Protein AF-A0A1W9V8L2-F1 (afdb_monomer_lite)

pLDDT: mean 92.67, std 13.53, range [39.84, 98.75]

Foldseek 3Di:
DPDDPLVVQLVVCLVPLVVGDPVSSVSNLVSVLVVVLVCVVVVNDDPVPDDQVSCVVVPNPDPVSSVVVSCVVVVPDDPPDD

Secondary structure (DSSP, 8-state):
----HHHHHHHHHTTSTTSS-GGGHHHHHHHHHHHHHHHHHTTSS-GGGS-HHHHHHTT--SHHHHHHHHHHHTT-------

Radius of gyration: 14.5 Å; chains: 1; bounding box: 40×32×37 Å

Structure (mmCIF, N/CA/C/O backbone):
data_AF-A0A1W9V8L2-F1
#
_entry.id   AF-A0A1W9V8L2-F1
#
loop_
_atom_site.group_PDB
_atom_site.id
_atom_site.type_symbol
_atom_site.label_atom_id
_atom_site.label_alt_id
_atom_site.label_comp_id
_atom_site.label_asym_id
_atom_site.label_entity_id
_atom_site.label_seq_id
_atom_site.pdbx_PDB_ins_code
_atom_site.Cartn_x
_atom_site.Cartn_y
_atom_site.Cartn_z
_atom_site.occupancy
_atom_site.B_iso_or_equiv
_atom_site.auth_seq_id
_atom_site.auth_comp_id
_atom_site.auth_asym_id
_atom_site.auth_atom_id
_atom_site.pdbx_PDB_model_num
ATOM 1 N N . TRP A 1 1 ? 8.355 -4.471 -23.677 1.00 91.88 1 TRP A N 1
ATOM 2 C CA . TRP A 1 1 ? 7.784 -3.361 -24.465 1.00 91.88 1 TRP A CA 1
ATOM 3 C C . TRP A 1 1 ? 8.542 -2.042 -24.255 1.00 91.88 1 TRP A C 1
ATOM 5 O O . TRP A 1 1 ? 7.913 -0.998 -24.220 1.00 91.88 1 TRP A O 1
ATOM 15 N N . ASN A 1 2 ? 9.884 -2.069 -24.149 1.00 95.12 2 ASN A N 1
ATOM 16 C CA . ASN A 1 2 ? 10.714 -0.874 -23.900 1.00 95.12 2 ASN A CA 1
ATOM 17 C C . ASN A 1 2 ? 10.177 0.042 -22.775 1.00 95.12 2 ASN A C 1
ATOM 19 O O . ASN A 1 2 ? 10.078 1.256 -22.938 1.00 95.12 2 ASN A O 1
ATOM 23 N N . PHE A 1 3 ? 9.750 -0.564 -21.665 1.00 97.88 3 PHE A N 1
ATOM 24 C CA . PHE A 1 3 ? 9.265 0.175 -20.502 1.00 97.88 3 PHE A CA 1
ATOM 25 C C . PHE A 1 3 ? 10.429 0.743 -19.695 1.00 97.88 3 PHE A C 1
ATOM 27 O O . PHE A 1 3 ? 11.536 0.220 -19.769 1.00 97.88 3 PHE A O 1
ATOM 34 N N . SER A 1 4 ? 10.170 1.793 -18.912 1.00 97.88 4 SER A N 1
ATOM 35 C CA . SER A 1 4 ? 11.170 2.330 -17.991 1.00 97.88 4 SER A CA 1
ATOM 36 C C . SER A 1 4 ? 11.512 1.317 -16.900 1.00 97.88 4 SER A C 1
ATOM 38 O O . SER A 1 4 ? 10.631 0.612 -16.404 1.00 97.88 4 SER A O 1
ATOM 40 N N . GLU A 1 5 ? 12.773 1.312 -16.467 1.00 98.12 5 GLU A N 1
ATOM 41 C CA . GLU A 1 5 ? 13.246 0.454 -15.373 1.00 98.12 5 GLU A CA 1
ATOM 42 C C . GLU A 1 5 ? 12.407 0.638 -14.105 1.00 98.12 5 GLU A C 1
ATOM 44 O O . GLU A 1 5 ? 11.991 -0.335 -13.494 1.00 98.12 5 GLU A O 1
ATOM 49 N N . SER A 1 6 ? 12.024 1.875 -13.781 1.00 98.00 6 SER A N 1
ATOM 50 C CA . SER A 1 6 ? 11.157 2.178 -12.636 1.00 98.00 6 SER A CA 1
ATOM 51 C C . SER A 1 6 ? 9.793 1.476 -12.677 1.00 98.00 6 SER A C 1
ATOM 53 O O . SER A 1 6 ? 9.282 1.059 -11.639 1.00 98.00 6 SER A O 1
ATOM 55 N N . LEU A 1 7 ? 9.194 1.333 -13.866 1.00 98.06 7 LEU A N 1
ATOM 56 C CA . LEU A 1 7 ? 7.918 0.639 -14.036 1.00 98.06 7 LEU A CA 1
ATOM 57 C C . LEU A 1 7 ? 8.116 -0.875 -13.965 1.00 98.06 7 LEU A C 1
ATOM 59 O O . LEU A 1 7 ? 7.314 -1.570 -13.346 1.00 98.06 7 LEU A O 1
ATOM 63 N N . ILE A 1 8 ? 9.191 -1.377 -14.578 1.00 98.25 8 ILE A N 1
ATOM 64 C CA . ILE A 1 8 ? 9.568 -2.792 -14.503 1.00 98.25 8 ILE A CA 1
ATOM 65 C C . ILE A 1 8 ? 9.778 -3.197 -13.039 1.00 98.25 8 ILE A C 1
ATOM 67 O O . ILE A 1 8 ? 9.255 -4.226 -12.614 1.00 98.25 8 ILE A O 1
ATOM 71 N N . ASP A 1 9 ? 10.485 -2.373 -12.269 1.00 98.44 9 ASP A N 1
ATOM 72 C CA . ASP A 1 9 ? 10.796 -2.602 -10.859 1.00 98.44 9 ASP A CA 1
ATOM 73 C C . ASP A 1 9 ? 9.531 -2.580 -9.993 1.00 98.44 9 ASP A C 1
ATOM 75 O O . ASP A 1 9 ? 9.301 -3.489 -9.197 1.00 98.44 9 ASP A O 1
ATOM 79 N N . ALA A 1 10 ? 8.644 -1.602 -10.214 1.00 98.62 10 ALA A N 1
ATOM 80 C CA . ALA A 1 10 ? 7.365 -1.528 -9.514 1.00 98.62 10 ALA A CA 1
ATOM 81 C C . ALA A 1 10 ? 6.489 -2.761 -9.777 1.00 98.62 10 ALA A C 1
ATOM 83 O O . ALA A 1 10 ? 5.963 -3.349 -8.839 1.00 98.62 10 ALA A O 1
ATOM 84 N N . ILE A 1 11 ? 6.375 -3.209 -11.030 1.00 98.06 11 ILE A N 1
ATOM 85 C CA . ILE A 1 11 ? 5.615 -4.425 -11.356 1.00 98.06 11 ILE A CA 1
ATOM 86 C C . ILE A 1 11 ? 6.277 -5.660 -10.740 1.00 98.06 11 ILE A C 1
ATOM 88 O O . ILE A 1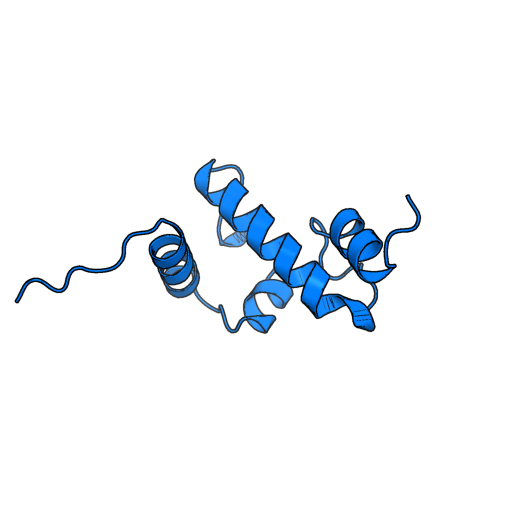 11 ? 5.580 -6.516 -10.208 1.00 98.06 11 ILE A O 1
ATOM 92 N N . ARG A 1 12 ? 7.607 -5.768 -10.780 1.00 98.44 12 ARG A N 1
ATOM 93 C CA . ARG A 1 12 ? 8.323 -6.933 -10.249 1.00 98.44 12 ARG A CA 1
ATOM 94 C C . ARG A 1 12 ? 8.201 -7.058 -8.730 1.00 98.44 12 ARG A C 1
ATOM 96 O O . ARG A 1 12 ? 8.056 -8.173 -8.243 1.00 98.44 12 ARG A O 1
ATOM 103 N N . TYR A 1 13 ? 8.265 -5.942 -8.005 1.00 98.62 13 TYR A N 1
ATOM 104 C CA . TYR A 1 13 ? 8.447 -5.944 -6.551 1.00 98.62 13 TYR A CA 1
ATOM 105 C C . TYR A 1 13 ? 7.268 -5.382 -5.746 1.00 98.62 13 TYR A C 1
ATOM 107 O O . TYR A 1 13 ? 7.378 -5.261 -4.533 1.00 98.62 13 TYR A O 1
ATOM 115 N N . HIS A 1 14 ? 6.112 -5.076 -6.342 1.00 98.25 14 HIS A N 1
ATOM 116 C CA . HIS A 1 14 ? 4.959 -4.558 -5.582 1.00 98.25 14 HIS A CA 1
ATOM 117 C C . HIS A 1 14 ? 4.363 -5.519 -4.536 1.00 98.25 14 HIS A C 1
ATOM 119 O O . HIS A 1 14 ? 3.513 -5.077 -3.779 1.00 98.25 14 HIS A O 1
ATOM 125 N N . HIS A 1 15 ? 4.762 -6.793 -4.471 1.00 97.62 15 HIS A N 1
ATOM 126 C CA . HIS A 1 15 ? 4.421 -7.694 -3.355 1.00 97.62 15 HIS A CA 1
ATOM 127 C C . HIS A 1 15 ? 5.545 -7.806 -2.308 1.00 97.62 15 HIS A C 1
ATOM 129 O O . HIS A 1 15 ? 5.298 -8.223 -1.182 1.00 97.62 15 HIS A O 1
ATOM 135 N N . GLU A 1 16 ? 6.766 -7.394 -2.658 1.00 97.75 16 GLU A N 1
ATOM 136 C CA . GLU A 1 16 ? 7.955 -7.380 -1.797 1.00 97.75 16 GLU A CA 1
ATOM 137 C C . GLU A 1 16 ? 8.670 -6.025 -1.946 1.00 97.75 16 GLU A C 1
ATOM 139 O O . GLU A 1 16 ? 9.752 -5.930 -2.536 1.00 97.75 16 GLU A O 1
ATOM 144 N N . PRO A 1 17 ? 8.062 -4.930 -1.463 1.00 97.88 17 PRO A N 1
ATOM 145 C CA . PRO A 1 17 ? 8.425 -3.572 -1.870 1.00 97.88 17 PRO A CA 1
ATOM 146 C C . PRO A 1 17 ? 9.858 -3.165 -1.489 1.00 97.88 17 PRO A C 1
ATOM 148 O O . PRO A 1 17 ? 10.421 -2.237 -2.073 1.00 97.88 17 PRO A O 1
ATOM 151 N N . ASN A 1 18 ? 10.460 -3.860 -0.523 1.00 97.81 18 ASN A N 1
ATOM 152 C CA . ASN A 1 18 ? 11.822 -3.629 -0.048 1.00 97.81 18 ASN A CA 1
ATOM 153 C C . ASN A 1 18 ? 12.908 -4.346 -0.867 1.00 97.81 18 ASN A C 1
ATOM 155 O O . ASN A 1 18 ? 14.086 -4.033 -0.695 1.00 97.81 18 ASN A O 1
ATOM 159 N N . SER A 1 19 ? 12.525 -5.255 -1.769 1.00 97.81 19 SER A N 1
ATOM 160 C CA . SER A 1 19 ? 13.439 -6.021 -2.629 1.00 97.81 19 SER A CA 1
ATOM 161 C C . SER A 1 19 ? 13.825 -5.279 -3.922 1.00 97.81 19 SER A C 1
ATOM 163 O O . SER A 1 19 ? 14.743 -5.705 -4.622 1.00 97.81 19 SER A O 1
ATOM 165 N N . GLY A 1 20 ? 13.134 -4.178 -4.248 1.00 94.94 20 GLY A N 1
ATOM 166 C CA . GLY A 1 20 ? 13.390 -3.363 -5.441 1.00 94.94 20 GLY A CA 1
ATOM 167 C C . GLY A 1 20 ? 14.602 -2.436 -5.335 1.00 94.94 20 GLY A C 1
ATOM 168 O O . GLY A 1 20 ? 15.193 -2.239 -4.268 1.00 94.94 20 GLY A O 1
ATOM 169 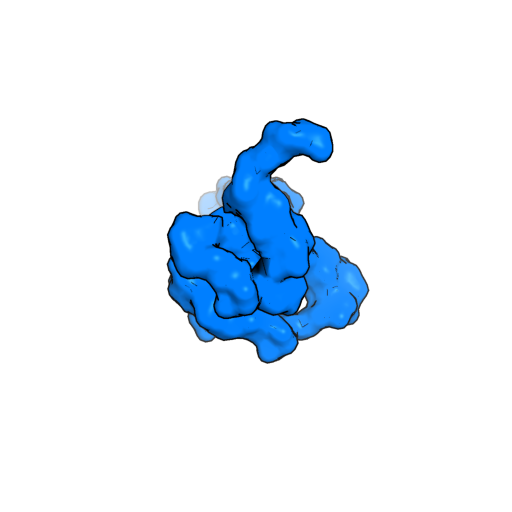N N . HIS A 1 21 ? 14.969 -1.817 -6.457 1.00 96.75 21 HIS A N 1
ATOM 170 C CA . HIS A 1 21 ? 16.091 -0.888 -6.495 1.00 96.75 21 HIS A CA 1
ATOM 171 C C . HIS A 1 21 ? 15.769 0.378 -5.686 1.00 96.75 21 HIS A C 1
ATOM 173 O O . HIS A 1 21 ? 14.720 1.008 -5.851 1.00 96.75 21 HIS A O 1
ATOM 179 N N . HIS A 1 22 ? 16.690 0.797 -4.811 1.00 96.44 22 HIS A N 1
ATOM 180 C CA . HIS A 1 22 ? 16.447 1.910 -3.881 1.00 96.44 22 HIS A CA 1
ATOM 181 C C . HIS A 1 22 ? 16.086 3.218 -4.607 1.00 96.44 22 HIS A C 1
ATOM 183 O O . HIS A 1 22 ? 15.325 4.033 -4.082 1.00 96.44 22 HIS A O 1
ATOM 189 N N . GLU A 1 23 ? 16.608 3.428 -5.817 1.00 98.12 23 GLU A N 1
ATOM 190 C CA . GLU A 1 23 ? 16.311 4.620 -6.618 1.00 98.12 23 GLU A CA 1
ATOM 191 C C . GLU A 1 23 ? 14.832 4.673 -7.075 1.00 98.12 23 GLU A C 1
ATOM 193 O O . GLU A 1 23 ? 14.269 5.759 -7.212 1.00 98.12 23 GLU A O 1
ATOM 198 N N . TYR A 1 24 ? 14.180 3.514 -7.247 1.00 98.38 24 TYR A N 1
ATOM 199 C CA . TYR A 1 24 ? 12.786 3.387 -7.693 1.00 98.38 24 TYR A CA 1
ATOM 200 C C . TYR A 1 24 ? 11.809 3.118 -6.545 1.00 98.38 24 TYR A C 1
ATOM 202 O O . TYR A 1 24 ? 10.597 3.073 -6.761 1.00 98.38 24 TYR A O 1
ATOM 210 N N . ARG A 1 25 ? 12.301 3.032 -5.303 1.00 97.94 25 ARG A N 1
ATOM 211 C CA . ARG A 1 25 ? 11.503 2.721 -4.107 1.00 97.94 25 ARG A CA 1
ATOM 212 C C . ARG A 1 25 ? 10.196 3.502 -4.019 1.00 97.94 25 ARG A C 1
ATOM 214 O O . ARG A 1 25 ? 9.170 2.932 -3.680 1.00 97.94 25 ARG A O 1
ATOM 221 N N . LYS A 1 26 ? 10.208 4.797 -4.353 1.00 98.31 26 LYS A N 1
ATOM 222 C CA . LYS A 1 26 ? 8.998 5.630 -4.305 1.00 98.31 26 LYS A CA 1
ATOM 223 C C . LYS A 1 26 ? 7.876 5.068 -5.184 1.00 98.31 26 LYS A C 1
ATOM 225 O O . LYS A 1 26 ? 6.737 5.026 -4.735 1.00 98.31 26 LYS A O 1
ATOM 230 N N . VAL A 1 27 ? 8.175 4.651 -6.418 1.00 98.44 27 VAL A N 1
ATOM 231 C CA . VAL A 1 27 ? 7.150 4.099 -7.317 1.00 98.44 27 VAL A CA 1
ATOM 232 C C . VAL A 1 27 ? 6.768 2.676 -6.917 1.00 98.44 27 VAL A C 1
ATOM 234 O O . VAL A 1 27 ? 5.581 2.366 -6.911 1.00 98.44 27 VAL A O 1
ATOM 237 N N . VAL A 1 28 ? 7.735 1.859 -6.485 1.00 98.75 28 VAL A N 1
ATOM 238 C CA . VAL A 1 28 ? 7.480 0.505 -5.966 1.00 98.75 28 VAL A CA 1
ATOM 239 C C . VAL A 1 28 ? 6.513 0.566 -4.782 1.00 98.75 28 VAL A C 1
ATOM 241 O O . VAL A 1 28 ? 5.494 -0.116 -4.783 1.00 98.75 28 VAL A O 1
ATOM 244 N N . TYR A 1 29 ? 6.770 1.451 -3.817 1.00 98.75 29 TYR A N 1
ATOM 245 C CA . TYR A 1 29 ? 5.923 1.647 -2.641 1.00 98.75 29 TYR A CA 1
ATOM 246 C C . TYR A 1 29 ? 4.533 2.182 -3.000 1.00 98.75 29 TYR A C 1
ATOM 248 O O . TYR A 1 29 ? 3.553 1.769 -2.387 1.00 98.75 29 TYR A O 1
ATOM 256 N N . CYS A 1 30 ? 4.418 3.071 -3.994 1.00 98.38 30 CYS A N 1
ATOM 257 C CA . CYS A 1 30 ? 3.112 3.539 -4.465 1.00 98.38 30 CYS A CA 1
ATOM 258 C C . CYS A 1 30 ? 2.275 2.395 -5.053 1.00 98.38 30 CYS A C 1
ATOM 260 O O . CYS A 1 30 ? 1.098 2.278 -4.723 1.00 98.38 30 CYS A O 1
ATOM 262 N N . VAL A 1 31 ? 2.869 1.559 -5.913 1.00 98.50 31 VAL A N 1
ATOM 263 C CA . VAL A 1 31 ? 2.158 0.428 -6.534 1.00 98.50 31 VAL A CA 1
ATOM 264 C C . VAL A 1 31 ? 1.834 -0.645 -5.495 1.00 98.50 31 VAL A C 1
ATOM 266 O O . VAL A 1 31 ? 0.713 -1.144 -5.486 1.00 98.50 31 VAL A O 1
ATOM 269 N N . TYR A 1 32 ? 2.761 -0.926 -4.573 1.00 98.69 32 TYR A N 1
ATOM 270 C CA . TYR A 1 32 ? 2.516 -1.778 -3.409 1.00 98.69 32 TYR A CA 1
ATOM 271 C C . TYR A 1 32 ? 1.301 -1.296 -2.609 1.00 98.69 32 TYR A C 1
ATOM 273 O O . TYR A 1 32 ? 0.375 -2.070 -2.384 1.00 98.69 32 TYR A O 1
ATOM 281 N N . LEU A 1 33 ? 1.268 -0.013 -2.217 1.00 98.19 33 LEU A N 1
ATOM 282 C CA . LEU A 1 33 ? 0.171 0.526 -1.413 1.00 98.19 33 LEU A CA 1
ATOM 283 C C . LEU A 1 33 ? -1.152 0.440 -2.176 1.00 98.19 33 LEU A C 1
ATOM 285 O O . LEU A 1 33 ? -2.146 0.008 -1.608 1.00 98.19 33 LEU A O 1
ATOM 289 N N . ALA A 1 34 ? -1.165 0.800 -3.461 1.00 97.25 34 ALA A N 1
ATOM 290 C CA . ALA A 1 34 ? -2.366 0.697 -4.283 1.00 97.25 34 ALA A CA 1
ATOM 291 C C . ALA A 1 34 ? -2.889 -0.749 -4.356 1.00 97.25 34 ALA A C 1
ATOM 293 O O . ALA A 1 34 ? -4.081 -0.973 -4.162 1.00 97.25 34 ALA A O 1
ATOM 294 N N . ASN A 1 35 ? -2.002 -1.728 -4.569 1.00 98.12 35 ASN A N 1
ATOM 295 C CA . ASN A 1 35 ? -2.371 -3.142 -4.573 1.00 98.12 35 ASN A CA 1
ATOM 296 C C . ASN A 1 35 ? -2.913 -3.591 -3.206 1.00 98.12 35 ASN A C 1
ATOM 298 O O . ASN A 1 35 ? -3.983 -4.185 -3.132 1.00 98.12 35 ASN A O 1
ATOM 302 N N . ALA A 1 36 ? -2.208 -3.254 -2.123 1.00 97.75 36 ALA A N 1
ATOM 303 C CA . ALA A 1 36 ? -2.605 -3.591 -0.760 1.00 97.75 36 ALA A CA 1
ATOM 304 C C . ALA A 1 36 ? -3.990 -3.037 -0.393 1.00 97.75 36 ALA A C 1
ATOM 306 O O . ALA A 1 36 ? -4.773 -3.725 0.253 1.00 97.75 36 ALA A O 1
ATOM 307 N N . LEU A 1 37 ? -4.320 -1.815 -0.824 1.00 96.19 37 LEU A N 1
ATOM 308 C CA . LEU A 1 37 ? -5.648 -1.234 -0.619 1.00 96.19 37 LEU A CA 1
ATOM 309 C C . LEU A 1 37 ? -6.740 -2.043 -1.336 1.00 96.19 37 LEU A C 1
ATOM 311 O O . LEU A 1 37 ? -7.777 -2.319 -0.738 1.00 96.19 37 LEU A O 1
ATOM 315 N N . CYS A 1 38 ? -6.495 -2.476 -2.576 1.00 95.56 38 CYS A N 1
ATOM 316 C CA . CYS A 1 38 ? -7.422 -3.343 -3.306 1.00 95.56 38 CYS A CA 1
ATOM 317 C C . CYS A 1 38 ? -7.572 -4.732 -2.665 1.00 95.56 38 CYS A C 1
ATOM 319 O O . CYS A 1 38 ? -8.653 -5.315 -2.722 1.00 95.56 38 CYS A O 1
ATOM 321 N N . ASP A 1 39 ? -6.506 -5.276 -2.079 1.00 97.00 39 ASP A N 1
ATOM 322 C CA . ASP A 1 39 ? -6.546 -6.570 -1.390 1.00 97.00 39 ASP A CA 1
ATOM 323 C C . ASP A 1 39 ? -7.267 -6.471 -0.036 1.00 97.00 39 ASP A C 1
ATOM 325 O O . ASP A 1 39 ? -8.020 -7.378 0.318 1.00 97.00 39 ASP A O 1
ATOM 329 N N . LEU A 1 40 ? -7.127 -5.348 0.680 1.00 95.81 40 LEU A N 1
ATOM 330 C CA . LEU A 1 40 ? -7.898 -5.046 1.893 1.00 95.81 40 LEU A CA 1
ATOM 331 C C . LEU A 1 40 ? -9.401 -4.933 1.618 1.00 95.81 40 LEU A C 1
ATOM 333 O O . LEU A 1 40 ? -10.207 -5.354 2.436 1.00 95.81 40 LEU A O 1
ATOM 337 N N . GLU A 1 41 ? -9.808 -4.358 0.484 1.00 92.44 41 GLU A N 1
ATOM 338 C CA . GLU A 1 41 ? -11.226 -4.293 0.086 1.00 92.44 41 GLU A CA 1
ATOM 339 C C . GLU A 1 41 ? -11.844 -5.669 -0.191 1.00 92.44 41 GLU A C 1
ATOM 341 O O . GLU A 1 41 ? -13.063 -5.818 -0.134 1.00 92.44 41 GLU A O 1
ATOM 346 N N . LYS A 1 42 ? -11.012 -6.668 -0.502 1.00 95.19 42 LYS A N 1
ATOM 347 C CA . LYS A 1 42 ? -11.424 -8.052 -0.767 1.00 95.19 42 LYS A CA 1
ATOM 348 C C . LYS A 1 42 ? -11.220 -8.974 0.436 1.00 95.19 42 LYS A C 1
ATOM 350 O O . LYS A 1 42 ? -11.389 -10.183 0.286 1.00 95.19 42 LYS A O 1
ATOM 355 N N . ASP A 1 43 ? -10.805 -8.428 1.580 1.00 96.06 43 ASP A N 1
ATOM 356 C CA . ASP A 1 43 ? -10.416 -9.179 2.778 1.00 96.06 43 ASP A CA 1
ATOM 357 C C . ASP A 1 43 ? -9.321 -10.240 2.512 1.00 96.06 43 ASP A C 1
ATOM 359 O O . ASP A 1 43 ? -9.257 -11.277 3.172 1.00 96.06 43 ASP A O 1
ATOM 363 N N . TYR A 1 44 ? -8.447 -10.011 1.522 1.00 98.00 44 TYR A N 1
ATOM 364 C CA . TYR A 1 44 ? -7.340 -10.925 1.189 1.00 98.00 44 TYR A CA 1
ATOM 365 C C . TYR A 1 44 ? -6.126 -10.750 2.102 1.00 98.00 44 TYR A C 1
ATOM 367 O O . TYR A 1 44 ? -5.325 -11.674 2.253 1.00 98.00 44 TYR A O 1
ATOM 375 N N . VAL A 1 45 ? -5.991 -9.570 2.703 1.00 97.62 45 VAL A N 1
ATOM 376 C CA . VAL A 1 45 ? -4.943 -9.223 3.665 1.00 97.62 45 VAL A CA 1
ATOM 377 C C . VAL A 1 45 ? -5.543 -8.397 4.801 1.00 97.62 45 VAL A C 1
ATOM 379 O O . VAL A 1 45 ? -6.585 -7.772 4.621 1.00 97.62 45 VAL A O 1
ATOM 382 N N . THR A 1 46 ? -4.876 -8.358 5.953 1.00 97.88 46 THR A N 1
ATOM 383 C CA . THR A 1 46 ? -5.178 -7.444 7.068 1.00 97.88 46 THR A CA 1
ATOM 384 C C . THR A 1 46 ? -4.123 -6.342 7.186 1.00 97.88 46 THR A C 1
ATOM 386 O O . THR A 1 46 ? -3.038 -6.431 6.600 1.00 97.88 46 THR A O 1
ATOM 389 N N . TYR A 1 47 ? -4.405 -5.298 7.972 1.00 97.69 47 TYR A N 1
ATOM 390 C CA . TYR A 1 47 ? -3.460 -4.208 8.239 1.00 97.69 47 TYR A CA 1
ATOM 391 C C . TYR A 1 47 ? -2.106 -4.706 8.780 1.00 97.69 47 TYR A C 1
ATOM 393 O O . TYR A 1 47 ? -1.041 -4.179 8.435 1.00 97.69 47 TYR A O 1
ATOM 401 N N . GLU A 1 48 ? -2.117 -5.736 9.626 1.00 97.88 48 GLU A N 1
ATOM 402 C CA . GLU A 1 48 ? -0.933 -6.333 10.253 1.00 97.88 48 GLU A CA 1
ATOM 403 C C . GLU A 1 48 ? 0.000 -6.969 9.227 1.00 97.88 48 GLU A C 1
ATOM 405 O O . GLU A 1 48 ? 1.215 -6.931 9.417 1.00 97.88 48 GLU A O 1
ATOM 410 N N . GLN A 1 49 ? -0.558 -7.514 8.144 1.00 98.00 49 GLN A N 1
ATOM 411 C CA . GLN A 1 49 ? 0.189 -8.204 7.093 1.00 98.00 49 GLN A CA 1
ATOM 412 C C . GLN A 1 49 ? 0.884 -7.241 6.122 1.00 98.00 49 GLN A C 1
ATOM 414 O O . GLN A 1 49 ? 1.723 -7.673 5.334 1.00 98.00 49 GLN A O 1
ATOM 419 N N . LEU A 1 50 ? 0.564 -5.945 6.176 1.00 98.38 50 LEU A N 1
ATOM 420 C CA . LEU A 1 50 ? 1.188 -4.952 5.314 1.00 98.38 50 LEU A CA 1
ATOM 421 C C . LEU A 1 50 ? 2.621 -4.613 5.752 1.00 98.38 50 LEU A C 1
ATOM 423 O O . LEU A 1 50 ? 2.900 -4.402 6.935 1.00 98.38 50 LEU A O 1
ATOM 427 N N . ASP A 1 51 ? 3.501 -4.450 4.765 1.00 98.44 51 ASP A N 1
ATOM 428 C CA . ASP A 1 51 ? 4.872 -3.973 4.906 1.00 98.44 51 ASP A CA 1
ATOM 429 C C . ASP A 1 51 ? 4.935 -2.606 5.604 1.00 98.44 51 ASP A C 1
ATOM 431 O O . ASP A 1 51 ? 4.451 -1.580 5.108 1.00 98.44 51 ASP A O 1
ATOM 435 N N . LYS A 1 52 ? 5.542 -2.594 6.792 1.00 97.81 52 LYS A N 1
ATOM 436 C CA . LYS A 1 52 ? 5.565 -1.417 7.664 1.00 97.81 52 LYS A CA 1
ATOM 437 C C . LYS A 1 52 ? 6.522 -0.333 7.174 1.00 97.81 52 LYS A C 1
ATOM 439 O O . LYS A 1 52 ? 6.264 0.839 7.448 1.00 97.81 52 LYS A O 1
ATOM 444 N N . ASP A 1 53 ? 7.571 -0.678 6.428 1.00 97.88 53 ASP A N 1
ATOM 445 C CA . ASP A 1 53 ? 8.495 0.312 5.865 1.00 97.88 53 ASP A CA 1
ATOM 446 C C . ASP A 1 53 ? 7.833 1.079 4.717 1.00 97.88 53 ASP A C 1
ATOM 448 O O . ASP A 1 53 ? 7.917 2.313 4.663 1.00 97.88 53 ASP A O 1
ATOM 452 N N . ALA A 1 54 ? 7.083 0.372 3.867 1.00 98.12 54 ALA A N 1
ATOM 453 C CA . ALA A 1 54 ? 6.269 0.987 2.826 1.00 98.12 54 ALA A CA 1
ATOM 454 C C . ALA A 1 54 ? 5.196 1.920 3.414 1.00 98.12 54 ALA A C 1
ATOM 456 O O . ALA A 1 54 ? 5.060 3.061 2.967 1.00 98.12 54 ALA A O 1
ATOM 457 N N . LEU A 1 55 ? 4.478 1.497 4.461 1.00 98.38 55 LEU A N 1
ATOM 458 C CA . LEU A 1 55 ? 3.493 2.354 5.139 1.00 98.38 55 LEU A CA 1
ATOM 459 C C . LEU A 1 55 ? 4.141 3.585 5.794 1.00 98.38 55 LEU A C 1
ATOM 461 O O . LEU A 1 55 ? 3.681 4.718 5.611 1.00 98.38 55 LEU A O 1
ATOM 465 N N . LYS A 1 56 ? 5.257 3.390 6.504 1.00 98.19 56 LYS A N 1
ATOM 466 C CA . LYS A 1 56 ? 5.988 4.465 7.186 1.00 98.19 56 LYS A CA 1
ATOM 467 C C . LYS A 1 56 ? 6.529 5.510 6.213 1.00 98.19 56 LYS A C 1
ATOM 469 O O . LYS A 1 56 ? 6.560 6.692 6.562 1.00 98.19 56 LYS A O 1
ATOM 474 N N . PHE A 1 57 ? 6.902 5.121 4.993 1.00 98.06 57 PHE A N 1
ATOM 475 C CA . PHE A 1 57 ? 7.298 6.061 3.940 1.00 98.06 57 PHE A CA 1
ATOM 476 C C . PHE A 1 57 ? 6.198 7.085 3.624 1.00 98.06 57 PHE A C 1
ATOM 478 O O . PHE A 1 57 ? 6.488 8.271 3.456 1.00 98.06 57 PHE A O 1
ATOM 485 N N . PHE A 1 58 ? 4.934 6.656 3.633 1.00 97.44 58 PHE A N 1
ATOM 486 C CA . PHE A 1 58 ? 3.766 7.531 3.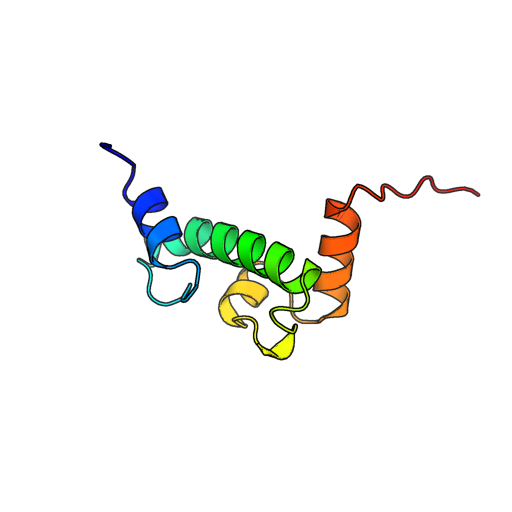480 1.00 97.44 58 PHE A CA 1
ATOM 487 C C . PHE A 1 58 ? 3.274 8.137 4.799 1.00 97.44 58 PHE A C 1
ATOM 489 O O . PHE A 1 58 ? 2.250 8.816 4.817 1.00 97.44 58 PHE A O 1
ATOM 496 N N . ARG A 1 59 ? 4.019 7.942 5.896 1.00 97.75 59 ARG A N 1
ATOM 497 C CA . ARG A 1 59 ? 3.671 8.377 7.258 1.00 97.75 59 ARG A CA 1
ATOM 498 C C . ARG 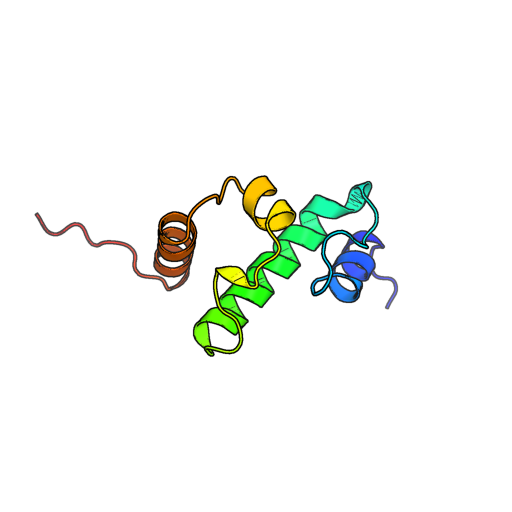A 1 59 ? 2.375 7.752 7.782 1.00 97.75 59 ARG A C 1
ATOM 500 O O . ARG A 1 59 ? 1.698 8.356 8.608 1.00 97.75 59 ARG A O 1
ATOM 507 N N . ILE A 1 60 ? 2.065 6.542 7.324 1.00 97.94 60 ILE A N 1
ATOM 508 C CA . ILE A 1 60 ? 0.971 5.721 7.835 1.00 97.94 60 ILE A CA 1
ATOM 509 C C . ILE A 1 60 ? 1.567 4.810 8.907 1.00 97.94 60 ILE A C 1
ATOM 511 O O . ILE A 1 60 ? 2.357 3.914 8.618 1.00 97.94 60 ILE A O 1
ATOM 515 N N . THR A 1 61 ? 1.232 5.075 10.161 1.00 97.50 61 THR A N 1
ATOM 516 C CA . THR A 1 61 ? 1.736 4.354 11.337 1.00 97.50 61 THR A CA 1
ATOM 517 C C . THR A 1 61 ? 0.633 3.673 12.139 1.00 97.50 61 THR A C 1
ATOM 519 O O . THR A 1 61 ? 0.945 2.931 13.064 1.00 97.50 61 THR A O 1
ATOM 522 N N . THR A 1 62 ? -0.637 3.916 11.804 1.00 98.12 62 THR A N 1
ATOM 523 C CA . THR A 1 62 ? -1.800 3.283 12.442 1.00 98.12 62 THR A CA 1
ATOM 524 C C . THR A 1 62 ? -2.801 2.789 11.399 1.00 98.12 62 THR A C 1
ATOM 526 O O . THR A 1 62 ? -2.771 3.232 10.248 1.00 98.12 62 THR A O 1
ATOM 529 N N . GLU A 1 63 ? -3.679 1.871 11.802 1.00 97.81 63 GLU A N 1
ATOM 530 C CA . GLU A 1 63 ? -4.781 1.380 10.967 1.00 97.81 63 GLU A CA 1
ATOM 531 C C . GLU A 1 63 ? -5.792 2.498 10.669 1.00 97.81 63 GLU A C 1
ATOM 533 O O . GLU A 1 63 ? -6.093 2.738 9.506 1.00 97.81 63 GLU A O 1
ATOM 538 N N . ASP A 1 64 ? -6.163 3.307 11.669 1.00 97.81 64 ASP A N 1
ATOM 539 C CA . ASP A 1 64 ? -7.057 4.467 11.494 1.00 97.81 64 ASP A CA 1
ATOM 540 C C . ASP A 1 64 ? -6.596 5.444 10.392 1.00 97.81 64 ASP A C 1
ATOM 542 O O . ASP A 1 64 ? -7.402 6.031 9.661 1.00 97.81 64 ASP A O 1
ATOM 546 N N . GLN A 1 65 ? -5.280 5.649 10.257 1.00 97.62 65 GLN A N 1
ATOM 547 C CA . GLN A 1 65 ? -4.716 6.488 9.196 1.00 97.62 65 GLN A CA 1
ATOM 548 C C . GLN A 1 65 ? -4.888 5.845 7.818 1.00 97.62 65 GLN A C 1
ATOM 550 O O . GLN A 1 65 ? -5.170 6.548 6.846 1.00 97.62 65 GLN A O 1
ATOM 555 N N . LEU A 1 66 ? -4.728 4.523 7.729 1.00 96.94 66 LEU A N 1
ATOM 556 C CA . LEU A 1 66 ? -4.962 3.782 6.496 1.00 96.94 66 LEU A CA 1
ATOM 557 C C . LEU A 1 66 ? -6.446 3.807 6.120 1.00 96.94 66 LEU A C 1
ATOM 559 O O . LEU A 1 66 ? -6.777 4.081 4.968 1.00 96.94 66 LEU A O 1
ATOM 563 N N . ASP A 1 67 ? -7.334 3.614 7.092 1.00 94.94 67 ASP A N 1
ATOM 564 C CA . ASP A 1 67 ? -8.780 3.676 6.888 1.00 94.94 67 ASP A CA 1
ATOM 565 C C . ASP A 1 67 ? -9.247 5.068 6.463 1.00 94.94 67 ASP A C 1
ATOM 567 O O . ASP A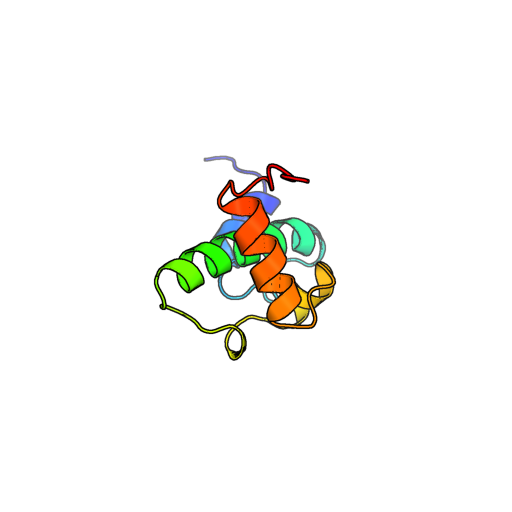 1 67 ? -10.101 5.193 5.585 1.00 94.94 67 ASP A O 1
ATOM 571 N N . THR A 1 68 ? -8.622 6.129 6.979 1.00 94.81 68 THR A N 1
ATOM 572 C CA . THR A 1 68 ? -8.866 7.498 6.498 1.00 94.81 68 THR A CA 1
ATOM 573 C C . THR A 1 68 ? -8.539 7.630 5.007 1.00 94.81 68 THR A C 1
ATOM 575 O O . THR A 1 68 ? -9.306 8.229 4.251 1.00 94.81 68 THR A O 1
ATOM 578 N N . ILE A 1 69 ? -7.421 7.054 4.553 1.00 93.31 69 ILE A N 1
ATOM 579 C CA . ILE A 1 69 ? -7.026 7.074 3.137 1.00 93.31 69 ILE A CA 1
ATOM 580 C C . ILE A 1 69 ? -8.001 6.252 2.291 1.00 93.31 69 ILE A C 1
ATOM 582 O O . ILE A 1 69 ? -8.450 6.739 1.253 1.00 93.31 69 ILE A O 1
ATOM 586 N N . ARG A 1 70 ? -8.370 5.044 2.740 1.00 92.31 70 ARG A N 1
ATOM 587 C CA . ARG A 1 70 ? -9.383 4.197 2.082 1.00 92.31 70 ARG A CA 1
ATOM 588 C C . ARG A 1 70 ? -10.695 4.949 1.908 1.00 92.31 70 ARG A C 1
ATOM 590 O O . ARG A 1 70 ? -11.249 4.992 0.813 1.00 92.31 70 ARG A O 1
ATOM 597 N N . TRP A 1 71 ? -11.149 5.612 2.967 1.00 89.94 71 TRP A N 1
ATOM 598 C CA . TRP A 1 71 ? -12.368 6.406 2.950 1.00 89.94 71 TRP A CA 1
ATOM 599 C C . TRP A 1 71 ? -12.292 7.557 1.932 1.00 89.94 71 TRP A C 1
ATOM 601 O O . TRP A 1 71 ? -13.191 7.682 1.100 1.00 89.94 71 TRP A O 1
ATOM 611 N N . ILE A 1 72 ? -11.196 8.329 1.905 1.00 91.12 72 ILE A N 1
ATOM 612 C CA . ILE A 1 72 ? -10.983 9.397 0.908 1.00 91.12 72 ILE A CA 1
ATOM 613 C C . ILE A 1 72 ? -11.012 8.840 -0.525 1.00 91.12 72 ILE A C 1
ATOM 615 O O . ILE A 1 72 ? -11.670 9.408 -1.398 1.00 91.12 72 ILE A O 1
ATOM 619 N N . LEU A 1 73 ? -10.303 7.735 -0.779 1.00 89.62 73 LEU A N 1
ATOM 620 C CA . LEU A 1 73 ? -10.175 7.144 -2.115 1.00 89.62 73 LEU A CA 1
ATOM 621 C C . LEU A 1 73 ? -11.467 6.484 -2.610 1.00 89.62 73 LEU A C 1
ATOM 623 O O . LEU A 1 73 ? -11.716 6.481 -3.812 1.00 89.62 73 LEU A O 1
ATOM 627 N N . SER A 1 74 ? -12.325 6.013 -1.701 1.00 85.94 74 SER A N 1
ATOM 628 C CA . SER A 1 74 ? -13.647 5.459 -2.028 1.00 85.94 74 SER A CA 1
ATOM 629 C C . SER A 1 74 ? -14.662 6.494 -2.549 1.00 85.94 74 SER A C 1
ATOM 631 O O . SER A 1 74 ? -15.810 6.156 -2.826 1.00 85.94 74 SER A O 1
ATOM 633 N N . GLY A 1 75 ? -14.266 7.765 -2.694 1.00 77.50 75 GLY A N 1
ATOM 634 C CA . GLY A 1 75 ? -15.125 8.824 -3.231 1.00 77.50 75 GLY A CA 1
ATOM 635 C C . GLY A 1 75 ? -16.109 9.404 -2.216 1.00 77.50 75 GLY A C 1
ATOM 636 O O . GLY A 1 75 ? -16.944 10.233 -2.579 1.00 77.50 75 GLY A O 1
ATOM 637 N N . ASN A 1 76 ? -15.986 9.038 -0.938 1.00 63.06 76 ASN A N 1
ATOM 638 C CA . ASN A 1 76 ? -16.736 9.657 0.146 1.00 63.06 76 ASN A CA 1
ATOM 639 C C . ASN A 1 76 ? -16.138 11.030 0.473 1.00 63.06 76 ASN A C 1
ATOM 641 O O . ASN A 1 76 ? -15.485 11.245 1.488 1.00 63.06 76 ASN A O 1
ATOM 645 N N . VAL A 1 77 ? -16.364 11.998 -0.413 1.00 56.72 77 VAL A N 1
ATOM 646 C CA . VAL A 1 77 ? -16.186 13.409 -0.084 1.00 56.72 77 VAL A CA 1
ATOM 647 C C . VAL A 1 77 ? -17.287 13.749 0.914 1.00 56.72 77 VAL A C 1
ATOM 649 O O . VAL A 1 77 ? -18.471 13.677 0.589 1.00 56.72 77 VAL A O 1
ATOM 652 N N . CYS A 1 78 ? -16.917 14.098 2.146 1.00 50.91 78 CYS A N 1
ATOM 653 C CA . CYS A 1 78 ? -17.862 14.639 3.115 1.00 50.91 78 CYS A CA 1
ATOM 654 C C . CYS A 1 78 ? -18.543 15.869 2.496 1.00 50.91 78 CYS A C 1
ATOM 656 O O . CYS A 1 78 ? -17.967 16.958 2.450 1.00 50.91 78 CYS A O 1
ATOM 658 N N . HIS A 1 79 ? -19.794 15.720 2.057 1.00 53.25 79 HIS A N 1
ATOM 659 C CA . HIS A 1 79 ? -20.739 16.816 2.161 1.00 53.25 79 HIS A CA 1
ATOM 660 C C . HIS A 1 79 ? -20.852 17.101 3.654 1.00 53.25 79 HIS A C 1
ATOM 662 O O . HIS A 1 79 ? -21.607 16.426 4.352 1.00 53.25 79 HIS A O 1
ATOM 668 N N . ARG A 1 80 ? -20.069 18.064 4.152 1.00 42.81 80 ARG A N 1
ATOM 669 C CA . ARG A 1 80 ? -20.311 18.656 5.466 1.00 42.81 80 ARG A CA 1
ATOM 670 C C . ARG A 1 80 ? -21.733 19.203 5.431 1.00 42.81 80 ARG A C 1
ATO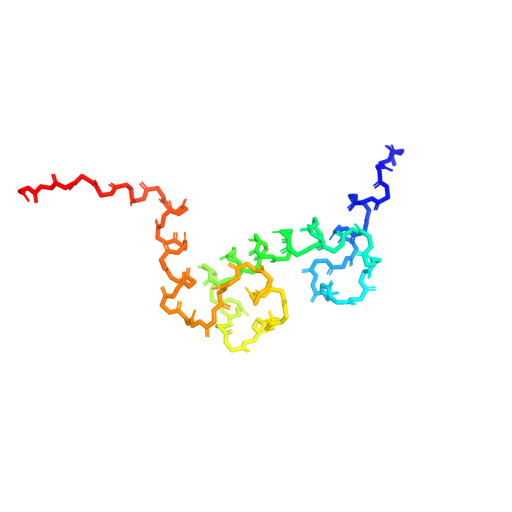M 672 O O . ARG A 1 80 ? -21.977 20.260 4.857 1.00 42.81 80 ARG A O 1
ATOM 679 N N . HIS A 1 81 ? -22.677 18.425 5.941 1.00 44.97 81 HIS A N 1
ATOM 680 C CA . HIS A 1 81 ? -23.945 18.953 6.390 1.00 44.97 81 HIS A CA 1
ATOM 681 C C . HIS A 1 81 ? -23.728 19.426 7.817 1.00 44.97 81 HIS A C 1
ATOM 683 O O . HIS A 1 81 ? -23.367 18.625 8.681 1.00 44.97 81 HIS A O 1
ATOM 689 N N . LEU A 1 82 ? -24.034 20.716 7.973 1.00 39.84 82 LEU A N 1
ATOM 690 C CA . LEU A 1 82 ? -24.098 21.538 9.181 1.00 39.84 82 LEU A CA 1
ATOM 691 C C . LEU A 1 82 ? -22.767 22.183 9.587 1.00 39.84 82 LEU A C 1
ATOM 693 O O . LEU A 1 82 ? -21.871 21.496 10.120 1.00 39.84 82 LEU A O 1
#

Sequence (82 aa):
WNFSESLIDAIRYHHEPNSGHHEYRKVVYCVYLANALCDLEKDYVTYEQLDKDALKFFRITTEDQLDTIRWILSGNVCHRHL